Protein AF-A0A4Q6E5D7-F1 (afdb_monomer_lite)

Secondary structure (DSSP, 8-state):
-HHHHHHHHHHHHHHHHHHHHHHHHHHHHHHHHHHHHHHHHHHHHHHHHHTT---------TTSS-HHHHHHHHHHHHHHHHHHHHHHHHHHHHHHHHHHHHHH--THHHHHHHHHHHHHHHHHHSS---

pLDDT: mean 92.1, std 6.86, range [52.69, 98.38]

Structure (mmCIF, N/CA/C/O backbone):
data_AF-A0A4Q6E5D7-F1
#
_entry.id   AF-A0A4Q6E5D7-F1
#
loop_
_atom_site.group_PDB
_atom_site.id
_atom_site.type_symbol
_atom_site.label_atom_id
_atom_site.label_alt_id
_atom_site.label_comp_id
_atom_site.label_asym_id
_atom_site.label_entity_id
_atom_site.label_seq_id
_atom_site.pdbx_PDB_ins_code
_atom_site.Cartn_x
_atom_site.Cartn_y
_atom_site.Cartn_z
_atom_site.occupancy
_atom_site.B_iso_or_equiv
_atom_site.auth_seq_id
_atom_site.auth_comp_id
_atom_site.auth_asym_id
_atom_site.auth_atom_id
_atom_site.pdbx_PDB_model_num
ATOM 1 N N . ALA A 1 1 ? 41.634 -1.414 -53.201 1.00 72.12 1 ALA A N 1
ATOM 2 C CA . ALA A 1 1 ? 40.641 -2.492 -53.005 1.00 72.12 1 ALA A CA 1
ATOM 3 C C . ALA A 1 1 ? 40.630 -3.003 -51.560 1.00 72.12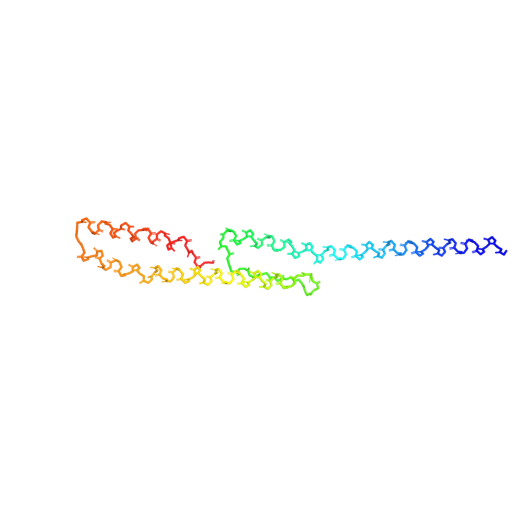 1 ALA A C 1
ATOM 5 O O . ALA A 1 1 ? 39.746 -2.605 -50.821 1.00 72.12 1 ALA A O 1
ATOM 6 N N . VAL A 1 2 ? 41.622 -3.789 -51.107 1.00 80.56 2 VAL A N 1
ATOM 7 C CA . VAL A 1 2 ? 41.613 -4.390 -49.746 1.00 80.56 2 VAL A CA 1
ATOM 8 C C . VAL A 1 2 ? 41.610 -3.350 -48.617 1.00 80.56 2 VAL A C 1
ATOM 10 O O . VAL A 1 2 ? 40.953 -3.548 -47.604 1.00 80.56 2 VAL A O 1
ATOM 13 N N . ARG A 1 3 ? 42.333 -2.234 -48.773 1.00 80.88 3 ARG A N 1
ATOM 14 C CA . ARG A 1 3 ? 42.389 -1.177 -47.750 1.00 80.88 3 ARG A CA 1
ATOM 15 C C . ARG A 1 3 ? 41.056 -0.422 -47.609 1.00 80.88 3 ARG A C 1
ATOM 17 O O . ARG A 1 3 ? 40.604 -0.252 -46.487 1.00 80.88 3 ARG A O 1
ATOM 24 N N . GLU A 1 4 ? 40.420 -0.066 -48.725 1.00 83.62 4 GLU A N 1
ATOM 25 C CA . GLU A 1 4 ? 39.090 0.572 -48.755 1.00 83.62 4 GLU A CA 1
ATOM 26 C C . GLU A 1 4 ? 38.026 -0.317 -48.100 1.00 83.62 4 GLU A C 1
ATOM 28 O O . GLU A 1 4 ? 37.377 0.095 -47.147 1.00 83.62 4 GLU A O 1
ATOM 33 N N . ALA A 1 5 ? 37.963 -1.598 -48.486 1.00 85.31 5 ALA A N 1
ATOM 34 C CA . ALA A 1 5 ? 37.019 -2.552 -47.898 1.00 85.31 5 ALA A CA 1
ATOM 35 C C . ALA A 1 5 ? 37.211 -2.737 -46.379 1.00 85.31 5 ALA A C 1
ATOM 37 O O . ALA A 1 5 ? 36.256 -2.993 -45.647 1.00 85.31 5 ALA A O 1
ATOM 38 N N . ARG A 1 6 ? 38.449 -2.603 -45.882 1.00 87.44 6 ARG A N 1
ATOM 39 C CA . ARG A 1 6 ? 38.733 -2.632 -44.441 1.00 87.44 6 ARG A CA 1
ATOM 40 C C . ARG A 1 6 ? 38.221 -1.382 -43.732 1.00 87.44 6 ARG A C 1
ATOM 42 O O . ARG A 1 6 ? 37.710 -1.519 -42.625 1.00 87.44 6 ARG A O 1
ATOM 49 N N . TYR A 1 7 ? 38.345 -0.203 -44.340 1.00 92.00 7 TYR A N 1
ATOM 50 C CA . TYR A 1 7 ? 37.787 1.026 -43.777 1.00 92.00 7 TYR A CA 1
ATOM 51 C C . TYR A 1 7 ? 36.260 0.979 -43.742 1.00 92.00 7 TYR A C 1
ATOM 53 O O . TYR A 1 7 ? 35.689 1.252 -42.688 1.00 92.00 7 TYR A O 1
ATOM 61 N N . ASP A 1 8 ? 35.614 0.524 -44.817 1.00 93.25 8 ASP A N 1
ATOM 62 C CA . ASP A 1 8 ? 34.155 0.362 -44.867 1.00 93.25 8 ASP A CA 1
ATOM 63 C C . ASP A 1 8 ? 33.653 -0.600 -43.781 1.00 93.25 8 ASP A C 1
ATOM 65 O O . ASP A 1 8 ? 32.717 -0.284 -43.043 1.00 93.25 8 ASP A O 1
ATOM 69 N N . LEU A 1 9 ? 34.325 -1.746 -43.613 1.00 95.19 9 LEU A N 1
ATOM 70 C CA . LEU A 1 9 ? 34.007 -2.704 -42.553 1.00 95.19 9 LEU A CA 1
ATOM 71 C C . LEU A 1 9 ? 34.192 -2.093 -41.158 1.00 95.19 9 LEU A C 1
ATOM 73 O O . LEU A 1 9 ? 33.337 -2.268 -40.293 1.00 95.19 9 LEU A O 1
ATOM 77 N N . SER A 1 10 ? 35.294 -1.376 -40.917 1.00 95.00 10 SER A N 1
ATOM 78 C CA . SER A 1 10 ? 35.539 -0.724 -39.626 1.00 95.00 10 SER A CA 1
ATOM 79 C C . SER A 1 10 ? 34.495 0.349 -39.311 1.00 95.00 10 SER A C 1
ATOM 81 O O . SER A 1 10 ? 34.030 0.413 -38.174 1.00 95.00 10 SER A O 1
ATOM 83 N N . ILE A 1 11 ? 34.087 1.152 -40.298 1.00 96.31 11 ILE A N 1
ATOM 84 C CA . ILE A 1 11 ? 33.036 2.166 -40.135 1.00 96.31 11 ILE A CA 1
ATOM 85 C C . ILE A 1 11 ? 31.695 1.494 -39.832 1.00 96.31 11 ILE A C 1
ATOM 87 O O . ILE A 1 11 ? 31.016 1.890 -38.887 1.00 96.31 11 ILE A O 1
ATOM 91 N N . PHE A 1 12 ? 31.335 0.446 -40.576 1.00 97.06 12 PHE A N 1
ATOM 92 C CA . PHE A 1 12 ? 30.109 -0.312 -40.336 1.00 97.06 12 PHE A CA 1
ATOM 93 C C . PHE A 1 12 ? 30.066 -0.906 -38.921 1.00 97.06 12 PHE A C 1
ATOM 95 O O . PHE A 1 12 ? 29.072 -0.744 -38.210 1.00 97.06 12 PHE A O 1
ATOM 102 N N . LEU A 1 13 ? 31.156 -1.541 -38.478 1.00 97.69 13 LEU A N 1
ATOM 103 C CA . LEU A 1 13 ? 31.251 -2.112 -37.133 1.00 97.69 13 LEU A CA 1
ATOM 104 C C . LEU A 1 13 ? 31.157 -1.036 -36.047 1.00 97.69 13 LEU A C 1
ATOM 106 O O . LEU A 1 13 ? 30.465 -1.243 -35.051 1.00 97.69 13 LEU A O 1
ATOM 110 N N . LEU A 1 14 ? 31.802 0.118 -36.243 1.00 97.69 14 LEU A N 1
ATOM 111 C CA . LEU A 1 14 ? 31.728 1.235 -35.303 1.00 97.69 14 LEU A CA 1
ATOM 112 C C . LEU A 1 14 ? 30.298 1.773 -35.190 1.00 97.69 14 LEU A C 1
ATOM 114 O O . LEU A 1 14 ? 29.798 1.945 -34.080 1.00 97.69 14 LEU A O 1
ATOM 118 N N . LEU A 1 15 ? 29.624 2.000 -36.320 1.00 98.06 15 LEU A N 1
ATOM 119 C CA . LEU A 1 15 ? 28.235 2.459 -36.338 1.00 98.06 15 LEU A CA 1
ATOM 120 C C . LEU A 1 15 ? 27.313 1.445 -35.658 1.00 98.06 15 LEU A C 1
ATOM 122 O O . LEU A 1 15 ? 26.554 1.816 -34.767 1.00 98.06 15 LEU A O 1
ATOM 126 N N . SER A 1 16 ? 27.441 0.161 -35.998 1.00 97.69 16 SER A N 1
ATOM 127 C CA . SER A 1 16 ? 26.675 -0.916 -35.364 1.00 97.69 16 SER A CA 1
ATOM 128 C C . SER A 1 16 ? 26.898 -0.961 -33.852 1.00 97.69 16 SER A C 1
ATOM 130 O O . SER A 1 16 ? 25.945 -1.138 -33.089 1.00 97.69 16 SER A O 1
ATOM 132 N N . PHE A 1 17 ? 28.142 -0.788 -33.398 1.00 98.12 17 PHE A N 1
ATOM 133 C CA . PHE A 1 17 ? 28.472 -0.756 -31.978 1.00 98.12 17 PHE A CA 1
ATOM 134 C C . PHE A 1 17 ? 27.803 0.430 -31.278 1.00 98.12 17 PHE A C 1
ATOM 136 O O . PHE A 1 17 ? 27.098 0.237 -30.287 1.00 98.12 17 PHE A O 1
ATOM 143 N N . VAL A 1 18 ? 27.947 1.639 -31.827 1.00 98.38 18 VAL A N 1
ATOM 144 C CA . VAL A 1 18 ? 27.329 2.853 -31.272 1.00 98.38 18 VAL A CA 1
ATOM 145 C C . VAL A 1 18 ? 25.810 2.709 -31.210 1.00 98.38 18 VAL A C 1
ATOM 147 O O . VAL A 1 18 ? 25.217 2.956 -30.160 1.00 98.38 18 VAL A O 1
ATOM 150 N N . THR A 1 19 ? 25.170 2.243 -32.285 1.00 98.25 19 THR A N 1
ATOM 151 C CA . THR A 1 19 ? 23.720 2.015 -32.313 1.00 98.25 19 THR A CA 1
ATOM 152 C C . THR A 1 19 ? 23.287 1.005 -31.254 1.00 98.25 19 THR A C 1
ATOM 154 O O . THR A 1 19 ? 22.294 1.235 -30.560 1.00 98.25 19 THR A O 1
ATOM 157 N N . THR A 1 20 ? 24.039 -0.084 -31.081 1.00 98.19 20 THR A N 1
ATOM 158 C CA . THR A 1 20 ? 23.745 -1.112 -30.072 1.00 98.19 20 THR A CA 1
ATOM 159 C C . THR A 1 20 ? 23.847 -0.549 -28.657 1.00 98.19 20 THR A C 1
ATOM 161 O O . THR A 1 20 ? 22.941 -0.760 -27.849 1.00 98.19 20 THR A O 1
ATOM 164 N N . VAL A 1 21 ? 24.907 0.207 -28.356 1.00 98.31 21 VAL A N 1
ATOM 165 C CA . VAL A 1 21 ? 25.110 0.834 -27.041 1.00 98.31 21 VAL A CA 1
ATOM 166 C C . VAL A 1 21 ? 23.993 1.830 -26.735 1.00 98.31 21 VAL A C 1
ATOM 168 O O . VAL A 1 21 ? 23.367 1.739 -25.680 1.00 98.31 21 VAL A O 1
ATOM 171 N N . VAL A 1 22 ? 23.696 2.740 -27.667 1.00 98.31 22 VAL A N 1
ATOM 172 C CA . VAL A 1 22 ? 22.660 3.768 -27.478 1.00 98.31 22 VAL A CA 1
ATOM 173 C C . VAL A 1 22 ? 21.286 3.128 -27.283 1.00 98.31 22 VAL A C 1
ATOM 175 O O . VAL A 1 22 ? 20.567 3.490 -26.352 1.00 98.31 22 VAL A O 1
ATOM 178 N N . SER A 1 23 ? 20.940 2.139 -28.110 1.00 97.88 23 SER A N 1
ATOM 179 C CA . SER A 1 23 ? 19.651 1.445 -28.011 1.00 97.88 23 SER A CA 1
ATOM 180 C C . SER A 1 23 ? 19.530 0.672 -26.698 1.00 97.88 23 SER A C 1
ATOM 182 O O . SER A 1 23 ? 18.504 0.756 -26.026 1.00 97.88 23 SER A O 1
ATOM 184 N N . SER A 1 24 ? 20.591 -0.027 -26.282 1.00 97.75 24 SER A N 1
ATOM 185 C CA . SER A 1 24 ? 20.606 -0.776 -25.019 1.00 97.75 24 SER A CA 1
ATOM 186 C C . SER A 1 24 ? 20.458 0.151 -23.813 1.00 97.75 24 SER A C 1
ATOM 188 O O . SER A 1 24 ? 19.697 -0.145 -22.894 1.00 97.75 24 SER A O 1
ATOM 190 N N . PHE A 1 25 ? 21.139 1.300 -23.829 1.00 97.50 25 PHE A N 1
ATOM 191 C CA . PHE A 1 25 ? 21.030 2.300 -22.771 1.00 97.50 25 PHE A CA 1
ATOM 192 C C . PHE A 1 25 ? 19.620 2.898 -22.691 1.00 97.50 25 PHE A C 1
ATOM 194 O O . PHE A 1 25 ? 19.044 2.982 -21.606 1.00 97.50 25 PHE A O 1
ATOM 201 N N . ALA A 1 26 ? 19.026 3.248 -23.835 1.00 96.88 26 ALA A N 1
ATOM 202 C CA . ALA A 1 26 ? 17.657 3.755 -23.890 1.00 96.88 26 ALA A CA 1
ATOM 203 C C . ALA A 1 26 ? 16.642 2.731 -23.351 1.00 96.88 26 ALA A C 1
ATOM 205 O O . ALA A 1 26 ? 15.783 3.080 -22.536 1.00 96.88 26 ALA A O 1
ATOM 206 N N . LEU A 1 27 ? 16.776 1.457 -23.739 1.00 96.00 27 LEU A N 1
ATOM 207 C CA . LEU A 1 27 ? 15.946 0.367 -23.220 1.00 96.00 27 LEU A CA 1
ATOM 208 C C . LEU A 1 27 ? 16.112 0.204 -21.705 1.00 96.00 27 LEU A C 1
ATOM 210 O O . LEU A 1 27 ? 15.115 0.111 -20.988 1.00 96.00 27 LEU A O 1
ATOM 214 N N . ALA A 1 28 ? 17.348 0.222 -21.201 1.00 95.56 28 ALA A N 1
ATOM 215 C CA . ALA A 1 28 ? 17.625 0.105 -19.772 1.00 95.56 28 ALA A CA 1
ATOM 216 C C . ALA A 1 28 ? 16.972 1.238 -18.965 1.00 95.56 28 ALA A C 1
ATOM 218 O O . ALA A 1 28 ? 16.332 0.980 -17.943 1.00 95.56 28 ALA A O 1
ATOM 219 N N . LEU A 1 29 ? 17.065 2.484 -19.443 1.00 93.62 29 LEU A N 1
ATOM 220 C CA . LEU A 1 29 ? 16.400 3.620 -18.805 1.00 93.62 29 LEU A CA 1
ATOM 221 C C . LEU A 1 29 ? 14.881 3.447 -18.788 1.00 93.62 29 LEU A C 1
ATOM 223 O O . LEU A 1 29 ? 14.255 3.651 -17.745 1.00 93.62 29 LEU A O 1
ATOM 227 N N . PHE A 1 30 ? 14.285 3.041 -19.908 1.00 91.62 30 PHE A N 1
ATOM 228 C CA . PHE A 1 30 ? 12.841 2.845 -19.994 1.00 91.62 30 PHE A CA 1
ATOM 229 C C . PHE A 1 30 ? 12.352 1.748 -19.038 1.00 91.62 30 PHE A C 1
ATOM 231 O O . PHE A 1 30 ? 11.380 1.942 -18.304 1.00 91.62 30 PHE A O 1
ATOM 238 N N . HIS A 1 31 ? 13.064 0.621 -18.975 1.00 92.38 31 HIS A N 1
ATOM 239 C CA . HIS A 1 31 ? 12.747 -0.464 -18.048 1.00 92.38 31 HIS A CA 1
ATOM 240 C C . HIS A 1 31 ? 12.933 -0.065 -16.583 1.00 92.38 31 HIS A C 1
ATOM 242 O O . HIS A 1 31 ? 12.086 -0.400 -15.756 1.00 92.38 31 HIS A O 1
ATOM 248 N N . SER A 1 32 ? 13.981 0.696 -16.263 1.00 93.38 32 SER A N 1
ATOM 249 C CA . SER A 1 32 ? 14.226 1.177 -14.901 1.00 93.38 32 SER A CA 1
ATOM 250 C C . SER A 1 32 ? 13.053 2.013 -14.374 1.00 93.38 32 SER A C 1
ATOM 252 O O . SER A 1 32 ? 12.558 1.769 -13.272 1.00 93.38 32 SER A O 1
ATOM 254 N N . HIS A 1 33 ? 12.506 2.921 -15.190 1.00 88.69 33 HIS A N 1
ATOM 255 C CA . HIS A 1 33 ? 11.364 3.751 -14.786 1.00 88.69 33 HIS A CA 1
ATOM 256 C C . HIS A 1 33 ? 10.079 2.938 -14.560 1.00 88.69 33 HIS A C 1
ATOM 258 O O . HIS A 1 33 ? 9.339 3.227 -13.616 1.00 88.69 33 HIS A O 1
ATOM 264 N N . ARG A 1 34 ? 9.845 1.892 -15.367 1.00 92.81 34 ARG A N 1
ATOM 265 C CA . ARG A 1 34 ? 8.698 0.967 -15.234 1.00 92.81 34 ARG A CA 1
ATOM 266 C C . ARG A 1 34 ? 8.774 0.069 -13.991 1.00 92.81 34 ARG A C 1
ATOM 268 O O . ARG A 1 34 ? 7.793 -0.595 -13.669 1.00 92.81 34 ARG A O 1
ATOM 275 N N . ILE A 1 35 ? 9.920 0.038 -13.304 1.00 94.44 35 ILE A N 1
ATOM 276 C CA . ILE A 1 35 ? 10.152 -0.704 -12.054 1.00 94.44 35 ILE A CA 1
ATOM 277 C C . ILE A 1 35 ? 10.172 0.250 -10.855 1.00 94.44 35 ILE A C 1
ATOM 279 O O . ILE A 1 35 ? 9.458 0.039 -9.875 1.00 94.44 35 ILE A O 1
ATOM 283 N N . ALA A 1 36 ? 10.965 1.322 -10.933 1.00 94.62 36 ALA A N 1
ATOM 284 C CA . ALA A 1 36 ? 11.174 2.244 -9.822 1.00 94.62 36 ALA A CA 1
ATOM 285 C C . ALA A 1 36 ? 9.886 2.975 -9.411 1.00 94.62 36 ALA A C 1
ATOM 287 O O . ALA A 1 36 ? 9.634 3.149 -8.219 1.00 94.62 36 ALA A O 1
ATOM 288 N N . GLY A 1 37 ? 9.047 3.366 -10.379 1.00 92.88 37 GLY A N 1
ATOM 289 C CA . GLY A 1 37 ? 7.771 4.037 -10.113 1.00 92.88 37 GLY A CA 1
ATOM 290 C C . GLY A 1 37 ? 6.818 3.196 -9.247 1.00 92.88 37 GLY A C 1
ATOM 291 O O . GLY A 1 37 ? 6.420 3.659 -8.173 1.00 92.88 37 GLY A O 1
ATOM 292 N N . PRO A 1 38 ? 6.475 1.965 -9.669 1.00 95.19 38 PRO A N 1
ATOM 293 C CA . PRO A 1 38 ? 5.664 1.035 -8.881 1.00 95.19 38 PRO A CA 1
ATOM 294 C C . PRO A 1 38 ? 6.207 0.761 -7.482 1.00 95.19 38 PRO A C 1
ATOM 296 O O . PRO A 1 38 ? 5.471 0.884 -6.505 1.00 95.19 38 PRO A O 1
ATOM 299 N N . LEU A 1 39 ? 7.505 0.464 -7.362 1.00 95.56 39 LEU A N 1
ATOM 300 C CA . LEU A 1 39 ? 8.121 0.165 -6.067 1.00 95.56 39 LEU A CA 1
ATOM 301 C C . LEU A 1 39 ? 8.112 1.376 -5.128 1.00 95.56 39 LEU A C 1
ATOM 303 O O . LEU A 1 39 ? 7.870 1.231 -3.930 1.00 95.56 39 LEU A O 1
ATOM 307 N N . TYR A 1 40 ? 8.318 2.583 -5.661 1.00 95.31 40 TYR A N 1
ATOM 308 C CA . TYR A 1 40 ? 8.211 3.805 -4.871 1.00 95.31 40 TYR A CA 1
ATOM 309 C C . TYR A 1 40 ? 6.785 4.018 -4.352 1.00 95.31 40 TYR A C 1
ATOM 311 O O . TYR A 1 40 ? 6.609 4.295 -3.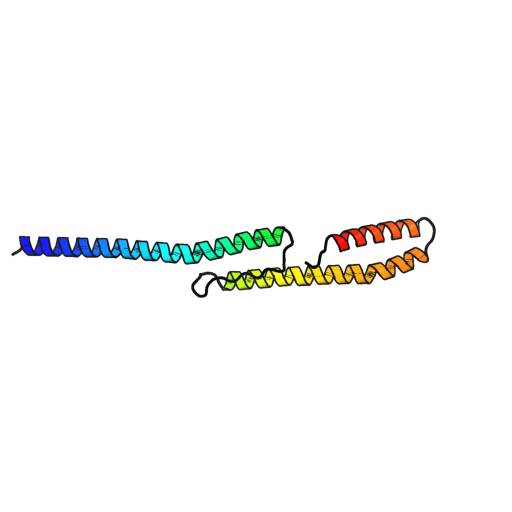165 1.00 95.31 40 TYR A O 1
ATOM 319 N N . LYS A 1 41 ? 5.770 3.851 -5.213 1.00 94.38 41 LYS A N 1
ATOM 320 C CA . LYS A 1 41 ? 4.357 3.935 -4.810 1.00 94.38 41 LYS A CA 1
ATOM 321 C C . LYS A 1 41 ? 4.018 2.905 -3.737 1.00 94.38 41 LYS A C 1
ATOM 323 O O . LYS A 1 41 ? 3.447 3.276 -2.718 1.00 94.38 41 LYS A O 1
ATOM 328 N N . LEU A 1 42 ? 4.418 1.649 -3.937 1.00 95.88 42 LEU A N 1
ATOM 329 C CA . LEU A 1 42 ? 4.206 0.579 -2.965 1.00 95.88 42 LEU A CA 1
ATOM 330 C C . LEU A 1 42 ? 4.820 0.934 -1.608 1.00 95.88 42 LEU A C 1
ATOM 332 O O . LEU A 1 42 ? 4.138 0.850 -0.593 1.00 95.88 42 LEU A O 1
ATOM 336 N N . ARG A 1 43 ? 6.072 1.407 -1.585 1.00 95.81 43 ARG A N 1
ATOM 337 C CA . ARG A 1 43 ? 6.752 1.820 -0.349 1.00 95.81 43 ARG A CA 1
ATOM 338 C C . ARG A 1 43 ? 5.972 2.898 0.405 1.00 95.81 43 ARG A C 1
ATOM 340 O O . ARG A 1 43 ? 5.807 2.787 1.615 1.00 95.81 43 ARG A O 1
ATOM 347 N N . ILE A 1 44 ? 5.503 3.937 -0.288 1.00 95.19 44 ILE A N 1
ATOM 348 C CA . ILE A 1 44 ? 4.725 5.012 0.346 1.00 95.19 44 ILE A CA 1
ATOM 349 C C . ILE A 1 44 ? 3.407 4.471 0.913 1.00 95.19 44 ILE A C 1
ATOM 351 O O . ILE A 1 44 ? 3.031 4.831 2.026 1.00 95.19 44 ILE A O 1
ATOM 355 N N . SER A 1 45 ? 2.743 3.564 0.199 1.00 94.88 45 SER A N 1
ATOM 356 C CA . SER A 1 45 ? 1.497 2.957 0.671 1.00 94.88 45 SER A CA 1
ATOM 357 C C . SER A 1 45 ? 1.700 2.003 1.843 1.00 94.88 45 SER A C 1
ATOM 359 O O . SER A 1 45 ? 0.890 1.999 2.762 1.00 94.88 45 SER A O 1
ATOM 361 N N . MET A 1 46 ? 2.809 1.262 1.884 1.00 94.75 46 MET A N 1
ATOM 362 C CA . MET A 1 46 ? 3.178 0.465 3.057 1.00 94.75 46 MET A CA 1
ATOM 363 C C . MET A 1 46 ? 3.413 1.350 4.290 1.00 94.75 46 MET A C 1
ATOM 365 O O . MET A 1 46 ? 2.976 1.000 5.382 1.00 94.75 46 MET A O 1
ATOM 369 N N . VAL A 1 47 ? 4.052 2.515 4.128 1.00 94.62 47 VAL A N 1
ATOM 370 C CA . VAL A 1 47 ? 4.225 3.486 5.224 1.00 94.62 47 VAL A CA 1
ATOM 371 C C . VAL A 1 47 ? 2.876 4.051 5.684 1.00 94.62 47 VAL A C 1
ATOM 373 O O . VAL A 1 47 ? 2.644 4.169 6.884 1.00 94.62 47 VAL A O 1
ATOM 376 N N . ALA A 1 48 ? 1.959 4.352 4.761 1.00 91.56 48 ALA A N 1
ATOM 377 C CA . ALA A 1 48 ? 0.607 4.791 5.114 1.00 91.56 48 ALA A CA 1
ATOM 378 C C . ALA A 1 48 ? -0.165 3.699 5.882 1.00 91.56 48 ALA A C 1
ATOM 380 O O . ALA A 1 48 ? -0.764 3.976 6.921 1.00 91.56 48 ALA A O 1
ATOM 381 N N . MET A 1 49 ? -0.069 2.443 5.437 1.00 91.31 49 MET A N 1
ATOM 382 C CA . MET A 1 49 ? -0.667 1.292 6.117 1.00 91.31 49 MET A CA 1
ATOM 383 C C . MET A 1 49 ? -0.121 1.118 7.542 1.00 91.31 49 MET A C 1
ATOM 385 O O . MET A 1 49 ? -0.893 0.852 8.462 1.00 91.31 49 MET A O 1
ATOM 389 N N . GLN A 1 50 ? 1.185 1.324 7.759 1.00 90.69 50 GLN A N 1
ATOM 390 C CA . GLN A 1 50 ? 1.790 1.307 9.102 1.00 90.69 50 GLN A CA 1
ATOM 391 C C . GLN A 1 50 ? 1.212 2.384 10.028 1.00 90.69 50 GLN A C 1
ATOM 393 O O . GLN A 1 50 ? 1.119 2.171 11.232 1.00 90.69 50 GLN A O 1
ATOM 398 N N . GLN A 1 51 ? 0.787 3.519 9.473 1.00 89.81 51 GLN A N 1
ATOM 399 C CA . GLN A 1 51 ? 0.121 4.599 10.209 1.00 89.81 51 GLN A CA 1
ATOM 400 C C . GLN A 1 51 ? -1.382 4.340 10.409 1.00 89.81 51 GLN A C 1
ATOM 402 O O . GLN A 1 51 ? -2.090 5.186 10.949 1.00 89.81 51 GLN A O 1
ATOM 407 N N . GLY A 1 52 ? -1.881 3.175 9.986 1.00 87.44 52 GLY A N 1
ATOM 408 C CA . GLY A 1 52 ? -3.278 2.781 10.122 1.00 87.44 52 GLY A CA 1
ATOM 409 C C . GLY A 1 52 ? -4.199 3.306 9.022 1.00 87.44 52 GLY A C 1
ATOM 410 O O . GLY A 1 52 ? -5.407 3.136 9.166 1.00 87.44 52 GLY A O 1
ATOM 411 N N . ILE A 1 53 ? -3.653 3.896 7.953 1.00 87.38 53 ILE A N 1
ATOM 412 C CA . ILE A 1 53 ? -4.400 4.385 6.787 1.00 87.38 53 ILE A CA 1
ATOM 413 C C . ILE A 1 53 ? -4.642 3.199 5.846 1.00 87.38 53 ILE A C 1
ATOM 415 O O . ILE A 1 53 ? -3.710 2.718 5.199 1.00 87.38 53 ILE A O 1
ATOM 419 N N . LEU A 1 54 ? -5.881 2.707 5.802 1.00 85.31 54 LEU A N 1
ATOM 420 C CA . LEU A 1 54 ? -6.268 1.491 5.069 1.00 85.31 54 LEU A CA 1
ATOM 421 C C . LEU A 1 54 ? -7.243 1.763 3.910 1.00 85.31 54 LEU A C 1
ATOM 423 O O . LEU A 1 54 ? -7.681 0.832 3.248 1.00 85.31 54 LEU A O 1
ATOM 427 N N . ASP A 1 55 ? -7.588 3.020 3.649 1.00 76.00 55 ASP A N 1
ATOM 428 C CA . ASP A 1 55 ? -8.538 3.431 2.607 1.00 76.00 55 ASP A CA 1
ATOM 429 C C . ASP A 1 55 ? -7.887 3.618 1.222 1.00 76.00 55 ASP A C 1
ATOM 431 O O . ASP A 1 55 ? -8.573 3.861 0.227 1.00 76.00 55 ASP A O 1
ATOM 435 N N . LYS A 1 56 ? -6.555 3.510 1.125 1.00 77.06 56 LYS A N 1
ATOM 436 C CA . LYS A 1 56 ? -5.809 3.818 -0.102 1.00 77.06 56 LYS A CA 1
ATOM 437 C C . LYS A 1 56 ? -5.409 2.581 -0.886 1.00 77.06 56 LYS A C 1
ATOM 439 O O . LYS A 1 56 ? -4.392 1.948 -0.604 1.00 77.06 56 LYS A O 1
ATOM 444 N N . HIS A 1 57 ? -6.142 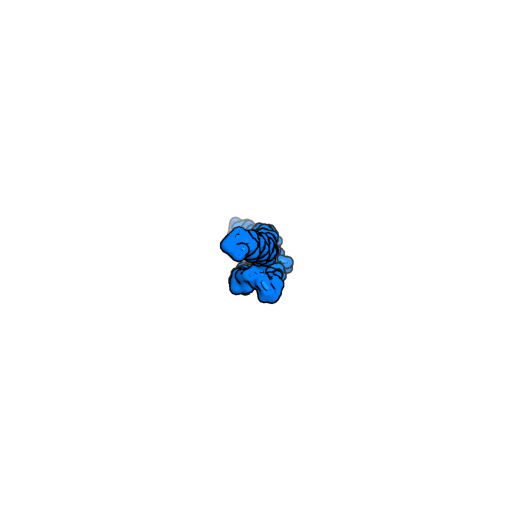2.329 -1.965 1.00 91.69 57 HIS A N 1
ATOM 445 C CA . HIS A 1 57 ? -5.700 1.417 -3.015 1.00 91.69 57 HIS A CA 1
ATOM 446 C C . HIS A 1 57 ? -4.584 2.026 -3.861 1.00 91.69 57 HIS A C 1
ATOM 448 O O . HIS A 1 57 ? -4.553 3.229 -4.138 1.00 91.69 57 HIS A O 1
ATOM 454 N N . ILE A 1 58 ? -3.664 1.175 -4.302 1.00 94.81 58 ILE A N 1
ATOM 455 C CA . ILE A 1 58 ? -2.614 1.527 -5.251 1.00 94.81 58 ILE A CA 1
ATOM 456 C C . ILE A 1 58 ? -2.959 1.043 -6.651 1.00 94.81 58 ILE A C 1
ATOM 458 O O . ILE A 1 58 ? -3.541 -0.018 -6.842 1.00 94.81 58 ILE A O 1
ATOM 462 N N . HIS A 1 59 ? -2.538 1.826 -7.641 1.00 94.69 59 HIS A N 1
ATOM 463 C CA . HIS A 1 59 ? -2.611 1.463 -9.050 1.00 94.69 59 HIS A CA 1
ATOM 464 C C . HIS A 1 59 ? -1.326 1.907 -9.761 1.00 94.69 59 HIS A C 1
ATOM 466 O O . HIS A 1 59 ? -0.846 3.049 -9.602 1.00 94.69 59 HIS A O 1
ATOM 472 N N . PHE A 1 60 ? -0.747 0.998 -10.541 1.00 95.06 60 PHE A N 1
ATOM 473 C CA . PHE A 1 60 ? 0.430 1.252 -11.371 1.00 95.06 60 PHE A CA 1
ATOM 474 C C . PHE A 1 60 ? -0.000 1.623 -12.793 1.00 95.06 60 PHE A C 1
ATOM 476 O O . PHE A 1 60 ? -1.140 1.414 -13.182 1.00 95.06 60 PHE A O 1
ATOM 483 N N . ARG A 1 61 ? 0.852 2.275 -13.589 1.00 91.88 61 ARG A N 1
ATOM 484 C CA . ARG A 1 61 ? 0.448 2.654 -14.960 1.00 91.88 61 ARG A CA 1
ATOM 485 C C . ARG A 1 61 ? 0.246 1.391 -15.794 1.00 91.88 61 ARG A C 1
ATOM 487 O O . ARG A 1 61 ? 0.891 0.398 -15.515 1.00 91.88 61 ARG A O 1
ATOM 494 N N . GLN A 1 62 ? -0.560 1.437 -16.855 1.00 89.44 62 GLN A N 1
ATOM 495 C CA . GLN A 1 62 ? -0.854 0.262 -17.700 1.00 89.44 62 GLN A CA 1
ATOM 496 C C . GLN A 1 62 ? 0.401 -0.504 -18.155 1.00 89.44 62 GLN A C 1
ATOM 498 O O . GLN A 1 62 ? 0.402 -1.726 -18.229 1.00 89.44 62 GLN A O 1
ATOM 503 N N . HIS A 1 63 ? 1.475 0.226 -18.454 1.00 88.88 63 HIS A N 1
ATOM 504 C CA . HIS A 1 63 ? 2.735 -0.359 -18.890 1.00 88.88 63 HIS A CA 1
ATOM 505 C C . HIS A 1 63 ? 3.706 -0.588 -17.730 1.00 88.88 63 HIS A C 1
ATOM 507 O O . HIS A 1 63 ? 4.763 -1.151 -17.940 1.00 88.88 63 HIS A O 1
ATOM 513 N N . ASP A 1 64 ? 3.431 -0.181 -16.504 1.00 93.00 64 ASP A N 1
ATOM 514 C CA . ASP A 1 64 ? 4.336 -0.487 -15.400 1.00 93.00 64 ASP A CA 1
ATOM 515 C C . ASP A 1 64 ? 4.351 -1.994 -15.094 1.00 93.00 64 ASP A C 1
ATOM 517 O O . ASP A 1 64 ? 3.386 -2.717 -15.358 1.00 93.00 64 ASP A O 1
ATOM 521 N N . ASN A 1 65 ? 5.460 -2.465 -14.526 1.00 91.31 65 ASN A N 1
ATOM 522 C CA . ASN A 1 65 ? 5.565 -3.845 -14.066 1.00 91.31 65 ASN A CA 1
ATOM 523 C C . ASN A 1 65 ? 4.777 -4.050 -12.758 1.00 91.31 65 ASN A C 1
ATOM 525 O O . ASN A 1 65 ? 4.483 -3.093 -12.040 1.00 91.31 65 ASN A O 1
ATOM 529 N N . PHE A 1 66 ? 4.516 -5.317 -12.418 1.00 94.75 66 PHE A N 1
ATOM 530 C CA . PHE A 1 66 ? 3.955 -5.743 -11.126 1.00 94.75 66 PHE A CA 1
ATOM 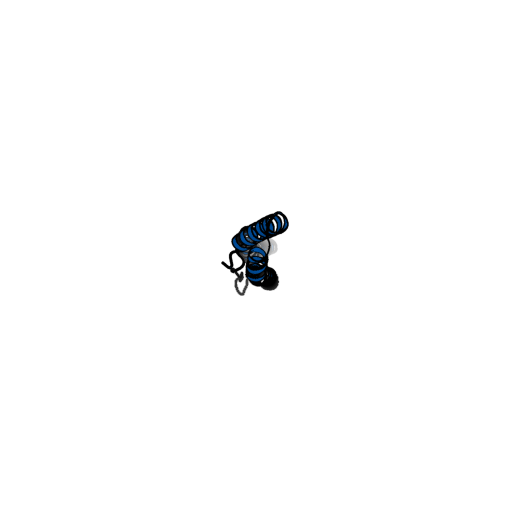531 C C . PHE A 1 66 ? 2.489 -5.349 -10.868 1.00 94.75 66 PHE A C 1
ATOM 533 O O . PHE A 1 66 ? 2.133 -5.078 -9.727 1.00 94.75 66 PHE A O 1
ATOM 540 N N . GLN A 1 67 ? 1.617 -5.340 -11.882 1.00 94.19 67 GLN A N 1
ATOM 541 C CA . GLN A 1 67 ? 0.178 -5.074 -11.671 1.00 94.19 67 GLN A CA 1
ATOM 542 C C . GLN A 1 67 ? -0.434 -6.001 -10.606 1.00 94.19 67 GLN A C 1
ATOM 544 O O . GLN A 1 67 ? -1.075 -5.530 -9.676 1.00 94.19 67 GLN A O 1
ATOM 549 N N . GLU A 1 68 ? -0.099 -7.292 -10.646 1.00 94.94 68 GLU A N 1
ATOM 550 C CA . GLU A 1 68 ? -0.547 -8.282 -9.654 1.00 94.94 68 GLU A CA 1
ATOM 551 C C . GLU A 1 68 ? -0.103 -7.950 -8.218 1.00 94.94 68 GLU A C 1
ATOM 553 O O . GLU A 1 68 ? -0.766 -8.321 -7.252 1.00 94.94 68 GLU A O 1
ATOM 558 N N . LEU A 1 69 ? 1.011 -7.227 -8.050 1.00 95.31 69 LEU A N 1
ATOM 559 C CA . LEU A 1 69 ? 1.466 -6.771 -6.737 1.00 95.31 69 LEU A CA 1
ATOM 560 C C . LEU A 1 69 ? 0.591 -5.629 -6.210 1.00 95.31 69 LEU A C 1
ATOM 562 O O . LEU A 1 69 ? 0.364 -5.556 -5.004 1.00 95.31 69 LEU A O 1
ATOM 566 N N . ALA A 1 70 ? 0.090 -4.760 -7.095 1.00 95.62 70 ALA A N 1
ATOM 567 C CA . ALA A 1 70 ? -0.909 -3.763 -6.725 1.00 95.62 70 ALA A CA 1
ATOM 568 C C . ALA A 1 70 ? -2.208 -4.444 -6.283 1.00 95.62 70 ALA A C 1
ATOM 570 O O . ALA A 1 70 ? -2.713 -4.138 -5.204 1.00 95.62 70 ALA A O 1
ATOM 571 N N . ASP A 1 71 ? -2.682 -5.421 -7.056 1.00 95.94 71 ASP A N 1
ATOM 572 C CA . ASP A 1 71 ? -3.895 -6.178 -6.737 1.00 95.94 71 ASP A CA 1
ATOM 573 C C . ASP A 1 71 ? -3.759 -6.923 -5.403 1.00 95.94 71 ASP A C 1
ATOM 575 O O . ASP A 1 71 ? -4.622 -6.812 -4.531 1.00 95.94 71 ASP A O 1
ATOM 579 N N . GLY A 1 72 ? -2.636 -7.619 -5.195 1.00 96.94 72 GLY A N 1
ATOM 580 C CA . GLY A 1 72 ? -2.344 -8.320 -3.946 1.00 96.94 72 GLY A CA 1
ATOM 581 C C . GLY A 1 72 ? -2.246 -7.381 -2.741 1.00 96.94 72 GLY A C 1
ATOM 582 O O . GLY A 1 72 ? -2.776 -7.690 -1.672 1.00 96.94 72 GLY A O 1
ATOM 583 N N . PHE A 1 73 ? -1.618 -6.212 -2.902 1.00 96.25 73 PHE A N 1
ATOM 584 C CA . PHE A 1 73 ? -1.547 -5.202 -1.844 1.00 96.25 73 PHE A CA 1
ATOM 585 C C . PHE A 1 73 ? -2.930 -4.630 -1.500 1.00 96.25 73 PHE A C 1
ATOM 587 O O . PHE A 1 73 ? -3.254 -4.477 -0.320 1.00 96.25 73 PHE A O 1
ATOM 594 N N . ASN A 1 74 ? -3.756 -4.347 -2.509 1.00 96.25 74 ASN A N 1
ATOM 595 C CA . ASN A 1 74 ? -5.111 -3.832 -2.311 1.00 96.25 74 ASN A CA 1
ATOM 596 C C . ASN A 1 74 ? -5.984 -4.867 -1.600 1.00 96.25 74 ASN A C 1
ATOM 598 O O . ASN A 1 74 ? -6.579 -4.554 -0.573 1.00 96.25 74 ASN A O 1
ATOM 602 N N . ALA A 1 75 ? -5.959 -6.122 -2.056 1.00 96.19 75 ALA A N 1
ATOM 603 C CA . ALA A 1 75 ? -6.693 -7.215 -1.425 1.00 96.19 75 ALA A CA 1
ATOM 604 C C . ALA A 1 75 ? -6.269 -7.438 0.038 1.00 96.19 75 ALA A C 1
ATOM 606 O O . ALA A 1 75 ? -7.109 -7.664 0.912 1.00 96.19 75 ALA A O 1
ATOM 607 N N . MET A 1 76 ? -4.968 -7.341 0.332 1.00 95.44 76 MET A N 1
ATOM 608 C CA . MET A 1 76 ? -4.459 -7.395 1.704 1.00 95.44 76 MET A CA 1
ATOM 609 C C . MET A 1 76 ? -5.002 -6.234 2.546 1.00 95.44 76 MET A C 1
ATOM 611 O O . MET A 1 76 ? -5.476 -6.453 3.662 1.00 95.44 76 MET A O 1
ATOM 615 N N . THR A 1 77 ? -4.939 -5.011 2.022 1.00 94.50 77 THR A N 1
ATOM 616 C CA . THR A 1 77 ? -5.407 -3.807 2.720 1.00 94.50 77 THR A CA 1
ATOM 617 C C . THR A 1 77 ? -6.909 -3.890 3.008 1.00 94.50 77 THR A C 1
ATOM 619 O O . THR A 1 77 ? -7.325 -3.655 4.144 1.00 94.50 77 THR A O 1
ATOM 622 N N . ASP A 1 78 ? -7.702 -4.355 2.041 1.00 93.81 78 ASP A N 1
ATOM 623 C CA . ASP A 1 78 ? -9.138 -4.596 2.197 1.00 93.81 78 ASP A CA 1
ATOM 624 C C . ASP A 1 78 ? -9.432 -5.632 3.281 1.00 93.81 78 ASP A C 1
ATOM 626 O O . ASP A 1 78 ? -10.294 -5.423 4.136 1.00 93.81 78 ASP A O 1
ATOM 630 N N . ALA A 1 79 ? -8.695 -6.745 3.297 1.00 94.38 79 ALA A N 1
ATOM 631 C CA . ALA A 1 79 ? -8.870 -7.779 4.311 1.00 94.38 79 ALA A CA 1
ATOM 632 C C . ALA A 1 79 ? -8.590 -7.244 5.727 1.00 94.38 79 ALA A C 1
ATOM 634 O O . ALA A 1 79 ? -9.339 -7.544 6.666 1.00 94.38 79 ALA A O 1
ATOM 635 N N . VAL A 1 80 ? -7.546 -6.424 5.888 1.00 92.88 80 VAL A N 1
ATOM 636 C CA . VAL A 1 80 ? -7.223 -5.774 7.167 1.00 92.88 80 VAL A CA 1
ATOM 637 C C . VAL A 1 80 ? -8.307 -4.765 7.551 1.00 92.88 80 VAL A C 1
ATOM 639 O O . VAL A 1 80 ? -8.762 -4.780 8.696 1.00 92.88 80 VAL A O 1
ATOM 642 N N . PHE A 1 81 ? -8.775 -3.945 6.608 1.00 91.38 81 PHE A N 1
ATOM 643 C CA . PHE A 1 81 ? -9.850 -2.979 6.835 1.00 91.38 81 PHE A CA 1
ATOM 644 C C . PHE A 1 81 ? -11.150 -3.662 7.279 1.00 91.38 81 PHE A C 1
ATOM 646 O O . PHE A 1 81 ? -11.732 -3.297 8.302 1.00 91.38 81 PHE A O 1
ATOM 653 N N . ILE A 1 82 ? -11.576 -4.711 6.569 1.00 92.12 82 ILE A N 1
ATOM 654 C CA . ILE A 1 82 ? -12.781 -5.488 6.893 1.00 92.12 82 ILE A CA 1
ATOM 655 C C . ILE A 1 82 ? -12.662 -6.122 8.281 1.00 92.12 82 ILE A C 1
ATOM 657 O O . ILE A 1 82 ? -13.625 -6.102 9.054 1.00 92.12 82 ILE A O 1
ATOM 661 N N . ARG A 1 83 ? -11.495 -6.686 8.620 1.00 92.06 83 ARG A N 1
ATOM 662 C CA . ARG A 1 83 ? -11.263 -7.269 9.946 1.00 92.06 83 ARG A CA 1
ATOM 663 C C . ARG A 1 83 ? -11.351 -6.206 11.039 1.00 92.06 83 ARG A C 1
ATOM 665 O O . ARG A 1 83 ? -12.094 -6.404 11.995 1.00 92.06 83 ARG A O 1
ATOM 672 N N . ARG A 1 84 ? -10.676 -5.066 10.858 1.00 90.44 84 ARG A N 1
ATOM 673 C CA . ARG A 1 84 ? -10.706 -3.938 11.801 1.00 90.44 84 ARG A CA 1
ATOM 674 C C . ARG A 1 84 ? -12.132 -3.432 12.021 1.00 90.44 84 ARG A C 1
ATOM 676 O O . ARG A 1 84 ? -12.551 -3.255 13.161 1.00 90.44 84 ARG A O 1
ATOM 683 N N . ARG A 1 85 ? -12.899 -3.262 10.942 1.00 90.50 85 ARG A N 1
ATOM 684 C CA . ARG A 1 85 ? -14.303 -2.847 11.011 1.00 90.50 85 ARG A CA 1
ATOM 685 C C . ARG A 1 85 ? -15.161 -3.844 11.788 1.00 90.50 85 ARG A C 1
ATOM 687 O O . ARG A 1 85 ? -15.948 -3.437 12.634 1.00 90.50 85 ARG A O 1
ATOM 694 N N . ARG A 1 86 ? -14.986 -5.143 11.544 1.00 92.62 86 ARG A N 1
ATOM 695 C CA . ARG A 1 86 ? -15.711 -6.196 12.269 1.00 92.62 86 ARG A CA 1
ATOM 696 C C . ARG A 1 86 ? -15.388 -6.187 13.760 1.00 92.62 86 ARG A C 1
ATOM 698 O O . ARG A 1 86 ? -16.289 -6.371 14.574 1.00 92.62 86 ARG A O 1
ATOM 705 N N . ASP A 1 87 ? -14.123 -5.998 14.116 1.00 92.38 87 ASP A N 1
ATOM 706 C CA . ASP A 1 87 ? -13.698 -5.938 15.514 1.00 92.38 87 ASP A CA 1
ATOM 707 C C . ASP A 1 87 ? -14.288 -4.697 16.207 1.00 92.38 87 ASP A C 1
ATOM 709 O O . ASP A 1 87 ? -14.854 -4.819 17.293 1.00 92.38 87 ASP A O 1
ATOM 713 N N . PHE A 1 88 ? -14.300 -3.543 15.531 1.00 92.25 88 PHE A N 1
ATOM 714 C CA . PHE A 1 88 ? -14.983 -2.335 16.004 1.00 92.25 88 PHE A CA 1
ATOM 715 C C . PHE A 1 88 ? -16.494 -2.545 16.205 1.00 92.25 88 PHE A C 1
ATOM 717 O O . PHE A 1 88 ? -17.039 -2.198 17.254 1.00 92.25 88 PHE A O 1
ATOM 724 N N . GLU A 1 89 ? -17.187 -3.137 15.228 1.00 93.25 89 GLU A N 1
ATOM 725 C CA . GLU A 1 89 ? -18.624 -3.434 15.319 1.00 93.25 89 GLU A CA 1
ATOM 726 C C . GLU A 1 89 ? -18.925 -4.405 16.475 1.00 93.25 89 GLU A C 1
ATOM 728 O O . GLU A 1 89 ? -19.894 -4.218 17.213 1.00 93.25 89 GLU A O 1
ATOM 733 N N . ARG A 1 90 ? -18.067 -5.412 16.694 1.00 93.94 90 ARG A N 1
ATOM 734 C CA . ARG A 1 90 ? -18.190 -6.352 17.817 1.00 93.94 90 ARG A CA 1
ATOM 735 C C . ARG A 1 90 ? -18.058 -5.650 19.162 1.00 93.94 90 ARG A C 1
ATOM 737 O O . ARG A 1 90 ? -18.943 -5.833 19.998 1.00 93.94 90 ARG A O 1
ATOM 744 N N . VAL A 1 91 ? -17.017 -4.838 19.359 1.00 93.62 91 VAL A N 1
ATOM 745 C CA . VAL A 1 91 ? -16.815 -4.078 20.606 1.00 93.62 91 VAL A CA 1
ATOM 746 C C . VAL A 1 91 ? -18.021 -3.177 20.881 1.00 93.62 91 VAL A C 1
ATOM 748 O O . VAL A 1 91 ? -18.623 -3.255 21.955 1.00 93.62 91 VAL A O 1
ATOM 751 N N . ASN A 1 92 ? -18.465 -2.417 19.878 1.00 93.31 92 ASN A N 1
ATOM 752 C CA . ASN A 1 92 ? -19.611 -1.515 20.016 1.00 93.31 92 ASN A CA 1
ATOM 753 C C . ASN A 1 92 ? -20.955 -2.231 20.209 1.00 93.31 92 ASN A C 1
ATOM 755 O O . ASN A 1 92 ? -21.880 -1.658 20.775 1.00 93.31 92 ASN A O 1
ATOM 759 N N . SER A 1 93 ? -21.075 -3.498 19.805 1.00 95.06 93 SER A N 1
ATOM 760 C CA . SER A 1 93 ? -22.271 -4.305 20.085 1.00 95.06 93 SER A CA 1
ATOM 761 C C . SER A 1 93 ? -22.339 -4.831 21.528 1.00 95.06 93 SER A C 1
ATOM 763 O O . SER A 1 93 ? -23.426 -5.150 22.022 1.00 95.06 93 SER A O 1
ATOM 765 N N . VAL A 1 94 ? -21.188 -4.953 22.203 1.00 95.25 94 VAL A N 1
ATOM 766 C CA . VAL A 1 94 ? -21.071 -5.499 23.566 1.00 95.25 94 VAL A CA 1
ATOM 767 C C . VAL A 1 94 ? -21.110 -4.393 24.616 1.00 95.25 94 VAL A C 1
ATOM 769 O O . VAL A 1 94 ? -21.732 -4.594 25.659 1.00 95.25 94 VAL A O 1
ATOM 772 N N . LEU A 1 95 ? -20.533 -3.222 24.328 1.00 94.69 95 LEU A N 1
ATOM 773 C CA . LEU A 1 95 ? -20.512 -2.067 25.235 1.00 94.69 95 LEU A CA 1
ATOM 774 C C . LEU A 1 95 ? -21.893 -1.746 25.852 1.00 94.69 95 LEU A C 1
ATOM 776 O O . LEU A 1 95 ? -21.992 -1.768 27.079 1.00 94.69 95 LEU A O 1
ATOM 780 N N . PRO A 1 96 ? -22.993 -1.604 25.080 1.00 94.75 96 PRO A N 1
ATOM 781 C CA . PRO A 1 96 ? -24.310 -1.311 25.654 1.00 94.75 96 PRO A CA 1
ATOM 782 C C . PRO A 1 96 ? -24.848 -2.417 26.570 1.00 94.75 96 PRO A C 1
ATOM 784 O O . PRO A 1 96 ? -25.665 -2.162 27.454 1.00 94.75 96 PRO A O 1
ATOM 787 N N . LYS A 1 97 ? -24.438 -3.675 26.352 1.00 95.69 97 LYS A N 1
ATOM 788 C CA . LYS A 1 97 ? -24.845 -4.806 27.200 1.00 95.69 97 LYS A CA 1
ATOM 789 C C . LYS A 1 97 ? -24.122 -4.755 28.543 1.00 95.69 97 LYS A C 1
ATOM 791 O O . LYS A 1 97 ? -24.755 -4.980 29.570 1.00 95.69 97 LYS A O 1
ATOM 796 N N . LEU A 1 98 ? -22.828 -4.431 28.527 1.00 94.44 98 LEU A N 1
ATOM 797 C CA . LEU A 1 98 ? -22.024 -4.266 29.737 1.00 94.44 98 LEU A CA 1
ATOM 798 C C . LEU A 1 98 ? -22.450 -3.038 30.541 1.00 94.44 98 LEU A C 1
ATOM 800 O O . LEU A 1 98 ? -22.540 -3.133 31.756 1.00 94.44 98 LEU A O 1
ATOM 804 N N . GLU A 1 99 ? -22.802 -1.932 29.885 1.00 93.38 99 GLU A N 1
ATOM 805 C CA . GLU A 1 99 ? -23.337 -0.736 30.552 1.00 93.38 99 GLU A CA 1
ATOM 806 C C . GLU A 1 99 ? -24.649 -1.035 31.292 1.00 93.38 99 GLU A C 1
ATOM 808 O O . GLU A 1 99 ? -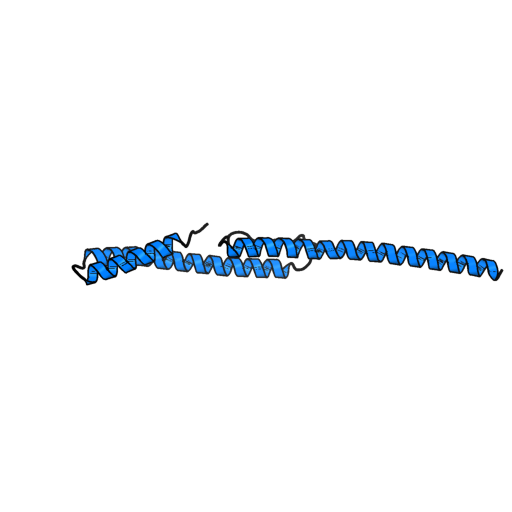24.825 -0.643 32.443 1.00 93.38 99 GLU A O 1
ATOM 813 N N . ARG A 1 100 ? -25.560 -1.809 30.684 1.00 94.12 100 ARG A N 1
ATOM 814 C CA . ARG A 1 100 ? -26.773 -2.274 31.381 1.00 94.12 100 ARG A CA 1
ATOM 815 C C . ARG A 1 100 ? -26.430 -3.144 32.589 1.00 94.12 100 ARG A C 1
ATOM 817 O O . ARG A 1 100 ? -27.018 -2.966 33.651 1.00 94.12 100 ARG A O 1
ATOM 824 N N . LEU A 1 101 ? -25.473 -4.060 32.441 1.00 93.25 101 LEU A N 1
ATOM 825 C CA . LEU A 1 101 ? -25.041 -4.946 33.524 1.00 93.25 101 LEU A CA 1
ATOM 826 C C . LEU A 1 101 ? -24.398 -4.152 34.676 1.00 93.25 101 LEU A C 1
ATOM 828 O O . LEU A 1 101 ? -24.733 -4.376 35.832 1.00 93.25 101 LEU A O 1
ATOM 832 N N . GLN A 1 102 ? -23.575 -3.150 34.361 1.00 92.62 102 GLN A N 1
ATOM 833 C CA . GLN A 1 102 ? -22.973 -2.217 35.316 1.00 92.62 102 GLN A CA 1
ATOM 834 C C . GLN A 1 102 ? -24.025 -1.488 36.164 1.00 92.62 102 GLN A C 1
ATOM 836 O O . GLN A 1 102 ? -23.813 -1.285 37.357 1.00 92.62 102 GLN A O 1
ATOM 841 N N . THR A 1 103 ? -25.163 -1.099 35.574 1.00 92.38 103 THR A N 1
ATOM 842 C CA . THR A 1 103 ? -26.253 -0.441 36.323 1.00 92.38 103 THR A CA 1
ATOM 843 C C . THR A 1 103 ? -27.035 -1.384 37.241 1.00 92.38 103 THR A C 1
ATOM 845 O O . THR A 1 103 ? -27.701 -0.910 38.157 1.00 92.38 103 THR A O 1
ATOM 848 N N . ALA A 1 104 ? -26.965 -2.699 37.011 1.00 93.38 104 ALA A N 1
ATOM 849 C CA . ALA A 1 104 ? -27.664 -3.708 37.807 1.00 93.38 104 ALA A CA 1
ATOM 850 C C . ALA A 1 104 ? -26.812 -4.287 38.953 1.00 93.38 104 ALA A C 1
ATOM 852 O O . ALA A 1 104 ? -27.358 -4.918 39.856 1.00 93.38 104 ALA A O 1
ATOM 853 N N . LEU A 1 105 ? -25.491 -4.095 38.909 1.00 93.88 105 LEU A N 1
ATOM 854 C CA . LEU A 1 105 ? -24.540 -4.579 39.910 1.00 93.88 105 LEU A CA 1
ATOM 855 C C . LEU A 1 105 ? -24.244 -3.519 40.977 1.00 93.88 105 LEU A C 1
ATOM 857 O O . LEU A 1 105 ? -24.416 -2.322 40.752 1.00 93.88 105 LEU A O 1
ATOM 861 N N . THR A 1 106 ? -23.727 -3.962 42.126 1.00 93.44 106 THR A N 1
ATOM 862 C CA . THR A 1 106 ? -23.289 -3.091 43.228 1.00 93.44 106 THR A CA 1
ATOM 863 C C . THR A 1 106 ? -21.980 -3.583 43.836 1.00 93.44 106 THR A C 1
ATOM 865 O O . THR A 1 106 ? -21.719 -4.783 43.849 1.00 93.44 106 THR A O 1
ATOM 868 N N . GLY A 1 107 ? -21.183 -2.677 44.404 1.00 93.38 107 GLY A N 1
ATOM 869 C CA . GLY A 1 107 ? -19.963 -3.040 45.128 1.00 93.38 107 GLY A CA 1
ATOM 870 C C . GLY A 1 107 ? -18.814 -3.441 44.199 1.00 93.38 107 GLY A C 1
ATOM 871 O O . GLY A 1 107 ? -18.555 -2.774 43.199 1.00 93.38 107 GLY A O 1
ATOM 872 N N . GLU A 1 108 ? -18.105 -4.511 44.547 1.00 93.38 108 GLU A N 1
ATOM 873 C CA . GLU A 1 108 ? -16.869 -4.932 43.870 1.00 93.38 108 GLU A CA 1
ATOM 874 C C . GLU A 1 108 ? -17.099 -5.370 42.412 1.00 93.38 108 GLU A C 1
ATOM 876 O O . GLU A 1 108 ? -16.348 -4.983 41.517 1.00 93.38 108 GLU A O 1
ATOM 881 N N . GLU A 1 109 ? -18.192 -6.085 42.134 1.00 92.25 109 GLU A N 1
ATOM 882 C CA . GLU A 1 109 ? -18.540 -6.546 40.781 1.00 92.25 109 GLU A CA 1
ATOM 883 C C . GLU A 1 109 ? -18.820 -5.371 39.830 1.00 92.25 109 GLU A C 1
ATOM 885 O O . GLU A 1 109 ? -18.425 -5.384 38.663 1.00 92.25 109 GLU A O 1
ATOM 890 N N . GLN A 1 110 ? -19.462 -4.316 40.339 1.00 94.00 110 GLN A N 1
ATOM 891 C CA . GLN A 1 110 ? -19.722 -3.100 39.572 1.00 94.00 110 GLN A CA 1
ATOM 892 C C . GLN A 1 110 ? -18.419 -2.372 39.225 1.00 94.00 110 GLN A C 1
ATOM 894 O O . GLN A 1 110 ? -18.268 -1.880 38.103 1.00 94.00 110 GLN A O 1
ATOM 899 N N . ALA A 1 111 ? -17.468 -2.317 40.162 1.00 93.06 111 ALA A N 1
ATOM 900 C CA . ALA A 1 111 ? -16.158 -1.718 39.928 1.00 93.06 111 ALA A CA 1
ATOM 901 C C . ALA A 1 111 ? -15.386 -2.477 38.834 1.00 93.06 111 ALA A C 1
ATOM 903 O O . ALA A 1 111 ? -14.905 -1.850 37.890 1.00 93.06 111 ALA A O 1
ATOM 904 N N . ALA A 1 112 ? -15.373 -3.813 38.887 1.00 93.69 112 ALA A N 1
ATOM 905 C CA . ALA A 1 112 ? -14.728 -4.648 37.872 1.00 93.69 112 ALA A CA 1
ATOM 906 C C . ALA A 1 112 ? -15.338 -4.451 36.471 1.00 93.69 112 ALA A C 1
ATOM 908 O O . ALA A 1 112 ? -14.622 -4.287 35.483 1.00 93.69 112 ALA A O 1
ATOM 909 N N . VAL A 1 113 ? -16.671 -4.402 36.359 1.00 94.62 113 VAL A N 1
ATOM 910 C CA . VAL A 1 113 ? -17.336 -4.152 35.065 1.00 94.62 113 VAL A CA 1
ATOM 911 C C . VAL A 1 113 ? -17.055 -2.739 34.550 1.00 94.62 113 VAL A C 1
ATOM 913 O O . VAL A 1 113 ? -16.897 -2.549 33.345 1.00 94.62 113 VAL A O 1
ATOM 916 N N . THR A 1 114 ? -16.951 -1.753 35.444 1.00 95.12 114 THR A N 1
ATOM 917 C CA . THR A 1 114 ? -16.597 -0.372 35.080 1.00 95.12 114 THR A CA 1
ATOM 918 C C . THR A 1 114 ? -15.218 -0.302 34.427 1.00 95.12 114 THR A C 1
ATOM 920 O O . THR A 1 114 ? -15.059 0.365 33.405 1.00 95.12 114 THR A O 1
ATOM 923 N N . GLU A 1 115 ? -14.238 -1.018 34.979 1.00 95.38 115 GLU A N 1
ATOM 924 C CA . GLU A 1 115 ? -12.892 -1.112 34.410 1.00 95.38 115 GLU A CA 1
ATOM 925 C C . GLU A 1 115 ? -12.928 -1.704 32.994 1.00 95.38 115 GLU A C 1
ATOM 927 O O . GLU A 1 115 ? -12.432 -1.085 32.053 1.00 95.38 115 GLU A O 1
ATOM 932 N N . VAL A 1 116 ? -13.624 -2.833 32.811 1.00 95.50 116 VAL A N 1
ATOM 933 C CA . VAL A 1 116 ? -13.769 -3.483 31.497 1.00 95.50 116 VAL A CA 1
ATOM 934 C C . VAL A 1 116 ? -14.440 -2.561 30.475 1.00 95.50 116 VAL A C 1
ATOM 936 O O . VAL A 1 116 ? -13.996 -2.482 29.328 1.00 95.50 116 VAL A O 1
ATOM 939 N N . VAL A 1 117 ? -15.502 -1.848 30.864 1.00 95.38 117 VAL A N 1
ATOM 940 C CA . VAL A 1 117 ? -16.190 -0.891 29.981 1.00 95.38 117 VAL A CA 1
ATOM 941 C C . VAL A 1 117 ? -15.244 0.228 29.548 1.00 95.38 117 VAL A C 1
ATOM 943 O O . VAL A 1 117 ? -15.226 0.578 28.367 1.00 95.38 117 VAL A O 1
ATOM 946 N N . ASN A 1 118 ? -14.435 0.762 30.465 1.00 95.31 118 ASN A N 1
ATOM 947 C CA . ASN A 1 118 ? -13.469 1.809 30.143 1.00 95.31 118 ASN A CA 1
ATOM 948 C C . ASN A 1 118 ? -12.390 1.300 29.176 1.00 95.31 118 ASN A C 1
ATOM 950 O O . ASN A 1 118 ? -12.181 1.928 28.140 1.00 95.31 118 ASN A O 1
ATOM 954 N N . SER A 1 119 ? -11.804 0.123 29.423 1.00 94.50 119 SER A N 1
ATOM 955 C CA . SER A 1 119 ? -10.811 -0.469 28.514 1.00 94.50 119 SER A CA 1
ATOM 956 C C . SER A 1 119 ? -11.378 -0.748 27.117 1.00 94.50 119 SER A C 1
ATOM 958 O O . SER A 1 119 ? -10.709 -0.528 26.108 1.00 94.50 119 SER A O 1
ATOM 960 N N . LEU A 1 120 ? -12.632 -1.203 27.018 1.00 93.69 120 LEU A N 1
ATOM 961 C CA . LEU A 1 120 ? -13.284 -1.419 25.722 1.00 93.69 120 LEU A CA 1
ATOM 962 C C . LEU A 1 120 ? -13.610 -0.108 24.998 1.00 93.69 120 LEU A C 1
ATOM 964 O O . LEU A 1 120 ? -13.557 -0.069 23.767 1.00 93.69 120 LEU A O 1
ATOM 968 N N . ARG A 1 121 ? -13.936 0.965 25.728 1.00 92.31 121 ARG A N 1
ATOM 969 C CA . ARG A 1 121 ? -14.128 2.301 25.144 1.00 92.31 121 ARG A CA 1
ATOM 970 C C . ARG A 1 121 ? -12.822 2.865 24.598 1.00 92.31 121 ARG A C 1
ATOM 972 O O . ARG A 1 121 ? -12.829 3.391 23.489 1.00 92.31 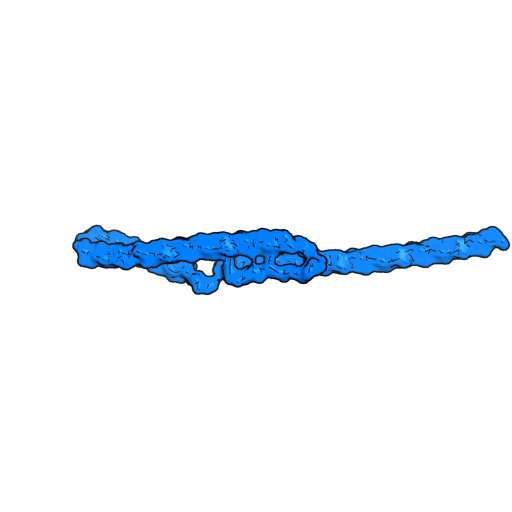121 ARG A O 1
ATOM 979 N N . GLU A 1 122 ? -11.725 2.714 25.334 1.00 91.94 122 GLU A N 1
ATOM 980 C CA . GLU A 1 122 ? -10.383 3.089 24.872 1.00 91.94 122 GLU A CA 1
ATOM 981 C C . GLU A 1 122 ? -10.019 2.327 23.594 1.00 91.94 122 GLU A C 1
ATOM 983 O O . GLU A 1 122 ? -9.732 2.948 22.570 1.00 91.94 122 GLU A O 1
ATOM 988 N N . LEU A 1 123 ? -10.177 0.999 23.592 1.00 90.38 123 LEU A N 1
ATOM 989 C CA . LEU A 1 123 ? -9.939 0.178 22.403 1.00 90.38 123 LEU A CA 1
ATOM 990 C C . LEU A 1 123 ? -10.825 0.595 21.218 1.00 90.38 123 LEU A C 1
ATOM 992 O O . LEU A 1 123 ? -10.362 0.657 20.081 1.00 90.38 123 LEU A O 1
ATOM 996 N N . SER A 1 124 ? -12.103 0.903 21.458 1.00 88.81 124 SER A N 1
ATOM 997 C CA . SER A 1 124 ? -12.998 1.385 20.402 1.00 88.81 124 SER A CA 1
ATOM 998 C C . SER A 1 124 ? -12.585 2.758 19.863 1.00 88.81 124 SER A C 1
ATOM 1000 O O . SER A 1 124 ? -12.839 3.035 18.691 1.00 88.81 124 SER A O 1
ATOM 1002 N N . ALA A 1 125 ? -11.985 3.624 20.683 1.00 87.12 125 ALA A N 1
ATOM 1003 C CA . ALA A 1 125 ? -11.506 4.938 20.260 1.00 87.12 125 ALA A CA 1
ATOM 1004 C C . ALA A 1 125 ? -10.225 4.841 19.409 1.00 87.12 125 ALA A C 1
ATOM 1006 O O . ALA A 1 125 ? -10.045 5.627 18.478 1.00 87.12 125 ALA A O 1
ATOM 1007 N N . GLU A 1 126 ? -9.375 3.846 19.677 1.00 83.81 126 GLU A N 1
ATOM 1008 C CA . GLU A 1 126 ? -8.156 3.542 18.910 1.00 83.81 126 GLU A CA 1
ATOM 1009 C C . GLU A 1 126 ? -8.411 2.865 17.555 1.00 83.81 126 GLU A C 1
ATOM 1011 O O . GLU A 1 126 ? -7.496 2.719 16.741 1.00 83.81 126 GLU A O 1
ATOM 1016 N N . LEU A 1 127 ? -9.656 2.476 17.276 1.00 74.81 127 LEU A N 1
ATOM 1017 C CA . LEU A 1 127 ? -10.094 1.878 16.017 1.00 74.81 127 LEU A CA 1
ATOM 1018 C C . LEU A 1 127 ? -10.880 2.893 15.161 1.00 74.81 127 LEU A C 1
ATOM 1020 O O . LEU A 1 127 ? -12.043 2.631 14.841 1.00 74.81 127 LEU A O 1
ATOM 1024 N N . PRO A 1 128 ? -10.318 4.057 14.766 1.00 63.44 128 PRO A N 1
ATOM 1025 C CA . PRO A 1 128 ? -11.054 4.978 13.921 1.00 63.44 128 PRO A CA 1
ATOM 1026 C C . PRO A 1 128 ? -11.354 4.303 12.579 1.00 63.44 128 PRO A C 1
ATOM 1028 O O . PRO A 1 128 ? -10.462 3.817 11.883 1.00 63.44 128 PRO A O 1
ATOM 1031 N N . LEU A 1 129 ? -12.635 4.297 12.213 1.00 61.91 129 LEU A N 1
ATOM 1032 C CA . LEU A 1 129 ? -13.098 4.038 10.854 1.00 61.91 129 LEU A CA 1
ATOM 1033 C C . LEU A 1 129 ? -12.818 5.297 10.019 1.00 61.91 129 LEU A C 1
ATOM 1035 O O . LEU A 1 129 ? -13.729 6.073 9.733 1.00 61.91 129 LEU A O 1
ATOM 1039 N N . LYS A 1 130 ? -11.547 5.567 9.727 1.00 52.69 130 LYS A N 1
ATOM 1040 C CA . LYS A 1 130 ? -11.137 6.578 8.752 1.00 52.69 130 LYS A CA 1
ATOM 1041 C C . LYS A 1 130 ? -10.249 5.928 7.711 1.00 52.69 130 LYS A C 1
ATOM 1043 O O . LYS A 1 130 ? -9.368 5.138 8.118 1.00 52.69 130 LYS A O 1
#

Foldseek 3Di:
DVVVVVVVVVVVVVVVVVVVVVVVVVVVVVLVCLEVVVVVQVVVVVVCVVVVNLPDQDAGPPSRPDRVVSVVVNVVSVVVLVVLVVVLVVLVVCLVVLVVVLVVDDDPVNVVSVVVSVVSVVVNVVSDPD

Radius of gyration: 31.35 Å; chains: 1; bounding box: 70×15×98 Å

Sequence (130 aa):
AVREARYDLSIFLLLSFVTTVVSSFALALFHSHRIAGPLYKLRISMVAMQQGILDKHIHFRQHDNFQELADGFNAMTDAVFIRRRRDFERVNSVLPKLERLQTALTGEEQAAVTEVVNSLRELSAELPLK